Protein AF-A0A2R3J4W3-F1 (afdb_monomer)

Solvent-accessible surface area (backbone atoms only — not comparable to full-atom values): 7092 Å² total; per-residue (Å²): 124,39,50,55,91,37,74,66,30,56,65,67,60,58,82,92,51,71,84,47,72,48,78,48,52,30,35,53,97,89,37,32,34,41,37,36,37,38,44,46,83,85,63,73,62,69,74,63,65,89,82,49,97,66,53,74,66,55,48,52,22,51,78,69,73,41,53,40,45,26,26,40,37,39,35,58,36,38,88,89,67,45,82,52,94,56,55,77,82,34,46,42,73,45,85,72,42,52,62,69,59,79,50,61,68,58,53,51,50,42,50,55,51,48,43,69,78,58,64,134

Sequence (120 aa):
MFDLNTAGARQALRMQQPDEEMEVRVRYQGRIFDITFLPDEDGTQPTAPNDHPVTDEQAKGWLRGEWWYHHIMVHIRNHDGSEIDDVKATCDSYSRLPSFAEPYDIIVRLCDELLKEHPF

Mean predicted aligned error: 6.03 Å

Organism: NCBI:txid2994495

Nearest PDB structures (foldseek):
  5fx8-assembly1_U  TM=2.588E-01  e=6.939E+00  Komagataella phaffii CBS 7435

Secondary structure (DSSP, 8-state):
-EETTSHHHHHHS--SSTT--EEEEEEETTEEEEEEEEE-TT--PPPPTTTS---HHHHHHHHHT---EEEEEEEEE-TTSPPPS-TTTSEEEEEEEETTS--HHHHHHHHHHHHHHS--

Foldseek 3Di:
DEALPDPVVLVQPADPDLQDWDWDWHDYPLWIKIKIKHHLPVFPFDDQCVVDPDDPQQNVCVVVVQFGWIKIKMFTDDSVRHHDPPRVLGIDIDGTDTRSDRCSVVRVVRVVVNCVSPPD

pLDDT: mean 85.69, std 8.03, range [57.66, 96.0]

Radius of gyration: 15.63 Å; Cα contacts (8 Å, |Δi|>4): 192; chains: 1; bounding box: 34×23×45 Å

Structure (mmCIF, N/CA/C/O backbone):
data_AF-A0A2R3J4W3-F1
#
_entry.id   AF-A0A2R3J4W3-F1
#
loop_
_atom_site.group_PDB
_atom_site.id
_atom_site.type_symbol
_atom_site.label_atom_id
_atom_site.label_alt_id
_atom_site.label_comp_id
_atom_site.label_asym_id
_atom_site.label_entity_id
_atom_site.label_seq_id
_atom_site.pdbx_PDB_ins_code
_atom_site.Cartn_x
_atom_site.Cartn_y
_atom_site.Cartn_z
_atom_site.occupancy
_atom_site.B_iso_or_equiv
_atom_site.auth_seq_id
_atom_site.auth_comp_id
_atom_site.auth_asym_id
_atom_site.auth_atom_id
_atom_site.pdbx_PDB_model_num
ATOM 1 N N . MET A 1 1 ? -8.224 12.056 5.056 1.00 76.56 1 MET A N 1
ATOM 2 C CA . MET A 1 1 ? -8.636 10.649 5.233 1.00 76.56 1 MET A CA 1
ATOM 3 C C . MET A 1 1 ? -9.695 10.339 4.197 1.00 76.56 1 MET A C 1
ATOM 5 O O . MET A 1 1 ? -10.733 10.994 4.196 1.00 76.56 1 MET A O 1
ATOM 9 N N . PHE A 1 2 ? -9.392 9.414 3.294 1.00 84.88 2 PHE A N 1
ATOM 10 C CA . PHE A 1 2 ? -10.262 9.038 2.177 1.00 84.88 2 PHE A CA 1
ATOM 11 C C . PHE A 1 2 ? -10.972 7.722 2.481 1.00 84.88 2 PHE A C 1
ATOM 13 O O . PHE A 1 2 ? -10.454 6.918 3.246 1.00 84.88 2 PHE A O 1
ATOM 20 N N . ASP A 1 3 ? -12.136 7.486 1.885 1.00 90.75 3 ASP A N 1
ATOM 21 C CA . ASP A 1 3 ? -12.693 6.133 1.837 1.00 90.75 3 ASP A CA 1
ATOM 22 C C . ASP A 1 3 ? -11.976 5.358 0.725 1.00 90.75 3 ASP A C 1
ATOM 24 O O . ASP A 1 3 ? -11.926 5.834 -0.416 1.00 90.75 3 ASP A O 1
ATOM 28 N N . LEU A 1 4 ? -11.403 4.200 1.065 1.00 90.56 4 LEU A N 1
ATOM 29 C CA . LEU A 1 4 ? -10.570 3.389 0.174 1.00 90.56 4 LEU A CA 1
ATOM 30 C C . LEU A 1 4 ? -11.299 3.031 -1.132 1.00 90.56 4 LEU A C 1
ATOM 32 O O . LEU A 1 4 ? -10.667 2.929 -2.179 1.00 90.56 4 LEU A O 1
ATOM 36 N N . ASN A 1 5 ? -12.630 2.919 -1.114 1.00 89.81 5 ASN A N 1
ATOM 37 C CA . ASN A 1 5 ? -13.424 2.542 -2.288 1.00 89.81 5 ASN A CA 1
ATOM 38 C C . ASN A 1 5 ? -13.690 3.697 -3.266 1.00 89.81 5 ASN A C 1
ATOM 40 O O . ASN A 1 5 ? -14.366 3.515 -4.279 1.00 89.81 5 ASN A O 1
ATOM 44 N N . THR A 1 6 ? -13.180 4.895 -2.986 1.00 88.44 6 THR A N 1
ATOM 45 C CA . THR A 1 6 ? -13.359 6.057 -3.860 1.00 88.44 6 THR A CA 1
ATOM 46 C C . THR A 1 6 ? -12.253 6.152 -4.907 1.00 88.44 6 THR A C 1
ATOM 48 O O . THR A 1 6 ? -11.095 5.824 -4.657 1.00 88.44 6 THR A O 1
ATOM 51 N N . ALA A 1 7 ? -12.585 6.689 -6.085 1.00 84.56 7 ALA A N 1
ATOM 52 C CA . ALA A 1 7 ? -11.592 6.962 -7.127 1.00 84.56 7 ALA A CA 1
ATOM 53 C C . ALA A 1 7 ? -10.472 7.906 -6.643 1.00 84.56 7 ALA A C 1
ATOM 55 O O . ALA A 1 7 ? -9.323 7.755 -7.045 1.00 84.56 7 ALA A O 1
ATOM 56 N N . GLY A 1 8 ? -10.796 8.841 -5.739 1.00 83.06 8 GLY A N 1
ATOM 57 C CA . GLY A 1 8 ? -9.813 9.734 -5.124 1.00 83.06 8 GLY A CA 1
ATOM 58 C C . GLY A 1 8 ? -8.805 8.997 -4.240 1.00 83.06 8 GLY A C 1
ATOM 59 O O . GLY A 1 8 ? -7.623 9.318 -4.287 1.00 83.06 8 GLY A O 1
ATOM 60 N N . ALA A 1 9 ? -9.236 7.972 -3.494 1.00 84.25 9 ALA A N 1
ATOM 61 C CA . ALA A 1 9 ? -8.313 7.135 -2.731 1.00 84.25 9 ALA A CA 1
ATOM 62 C C . ALA A 1 9 ? -7.374 6.356 -3.656 1.00 84.25 9 ALA A C 1
ATOM 64 O O . ALA A 1 9 ? -6.173 6.366 -3.430 1.00 84.25 9 ALA A O 1
ATOM 65 N N . ARG A 1 10 ? -7.885 5.768 -4.745 1.00 84.69 10 ARG A N 1
ATOM 66 C CA . ARG A 1 10 ? -7.042 5.050 -5.721 1.00 84.69 10 ARG A CA 1
ATOM 67 C C . ARG A 1 10 ? -5.954 5.935 -6.325 1.00 84.69 10 ARG A C 1
ATOM 69 O O . ARG A 1 10 ? -4.816 5.503 -6.438 1.00 84.69 10 ARG A O 1
ATOM 76 N N . GLN A 1 11 ? -6.282 7.187 -6.645 1.00 83.00 11 GLN A N 1
ATOM 77 C CA . GLN A 1 11 ? -5.294 8.148 -7.143 1.00 83.00 11 GLN A CA 1
ATOM 78 C C . GLN A 1 11 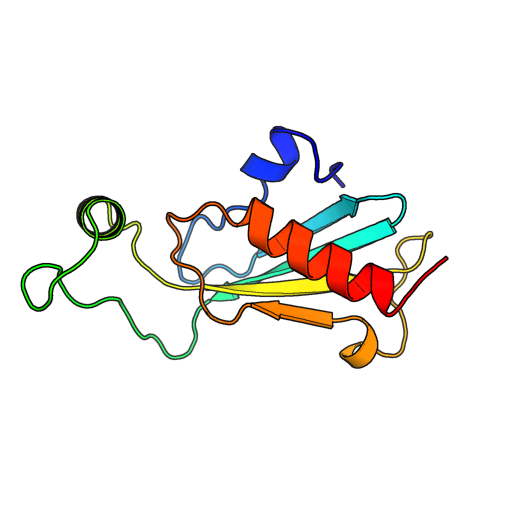? -4.266 8.556 -6.081 1.00 83.00 11 GLN A C 1
ATOM 80 O O . GLN A 1 11 ? -3.109 8.778 -6.423 1.00 83.00 11 GLN A O 1
ATOM 85 N N . ALA A 1 12 ? -4.672 8.651 -4.811 1.00 86.00 12 ALA A N 1
ATOM 86 C CA . ALA A 1 12 ? -3.768 8.973 -3.707 1.00 86.00 12 ALA A CA 1
ATOM 87 C C . ALA A 1 12 ? -2.811 7.817 -3.361 1.00 86.00 12 ALA A C 1
ATOM 89 O O . ALA A 1 12 ? -1.744 8.051 -2.807 1.00 86.00 12 ALA A O 1
ATOM 90 N N . LEU A 1 13 ? -3.167 6.577 -3.701 1.00 88.31 13 LEU A N 1
ATOM 91 C CA . LEU A 1 13 ? -2.356 5.381 -3.471 1.00 88.31 13 LEU A CA 1
ATOM 92 C C . LEU A 1 13 ? -1.336 5.173 -4.592 1.00 88.31 13 LEU A C 1
ATOM 94 O O . LEU A 1 13 ? -1.292 4.113 -5.207 1.00 88.31 13 LEU A O 1
ATOM 98 N N . ARG A 1 14 ? -0.530 6.190 -4.895 1.00 82.75 14 ARG A N 1
ATOM 99 C CA . ARG A 1 14 ? 0.539 6.070 -5.886 1.00 82.75 14 ARG A CA 1
ATOM 100 C C . ARG A 1 14 ? 1.731 6.942 -5.526 1.00 82.75 14 ARG A C 1
ATOM 102 O O . ARG A 1 14 ? 1.633 8.167 -5.554 1.00 82.75 14 ARG A O 1
ATOM 109 N N . MET A 1 15 ? 2.860 6.291 -5.268 1.00 84.38 15 MET A N 1
ATOM 110 C CA . MET A 1 15 ? 4.152 6.962 -5.159 1.00 84.38 15 MET A CA 1
ATOM 111 C C . MET A 1 15 ? 4.526 7.629 -6.487 1.00 84.38 15 MET A C 1
ATOM 113 O O . MET A 1 15 ? 4.290 7.062 -7.560 1.00 84.38 15 MET A O 1
ATOM 117 N N . GLN A 1 16 ? 5.111 8.825 -6.418 1.00 82.94 16 GLN A N 1
ATOM 118 C CA . GLN A 1 16 ? 5.516 9.575 -7.610 1.00 82.94 16 GLN A CA 1
ATOM 119 C C . GLN A 1 16 ? 7.004 9.402 -7.922 1.00 82.94 16 GLN A C 1
ATOM 121 O O . GLN A 1 16 ? 7.403 9.555 -9.079 1.00 82.94 16 GLN A O 1
ATOM 126 N N . GLN A 1 17 ? 7.819 9.090 -6.912 1.00 84.56 17 GLN A N 1
ATOM 127 C CA . GLN A 1 17 ? 9.273 8.973 -7.030 1.00 84.56 17 GLN A CA 1
ATOM 128 C C . GLN A 1 17 ? 9.784 7.697 -6.342 1.00 84.56 17 GLN A C 1
ATOM 130 O O . GLN A 1 17 ? 9.182 7.257 -5.365 1.00 84.56 17 GLN A O 1
ATOM 135 N N . PRO A 1 18 ? 10.870 7.083 -6.847 1.00 82.81 18 PRO A N 1
ATOM 136 C CA . PRO A 1 18 ? 11.383 5.807 -6.341 1.00 82.81 18 PRO A CA 1
ATOM 137 C C . PRO A 1 18 ? 11.978 5.886 -4.932 1.00 82.81 18 PRO A C 1
ATOM 139 O O . PRO A 1 18 ? 12.049 4.870 -4.253 1.00 82.81 18 PRO A O 1
ATOM 142 N N . ASP A 1 19 ? 12.430 7.065 -4.518 1.00 84.25 19 ASP A N 1
ATOM 143 C CA . ASP A 1 19 ? 13.073 7.361 -3.236 1.00 84.25 19 ASP A CA 1
ATOM 144 C C . ASP A 1 19 ? 12.125 8.024 -2.223 1.00 84.25 19 ASP A C 1
ATOM 146 O O . ASP A 1 19 ? 12.537 8.383 -1.121 1.00 84.25 19 ASP A O 1
ATOM 150 N N . GLU A 1 20 ? 10.853 8.190 -2.584 1.00 84.12 20 GLU A N 1
ATOM 151 C CA . GLU A 1 20 ? 9.843 8.798 -1.726 1.00 84.12 20 GLU A CA 1
ATOM 152 C C . GLU A 1 20 ? 9.303 7.782 -0.711 1.00 84.12 20 GLU A C 1
ATOM 154 O O . GLU A 1 20 ? 8.925 6.669 -1.059 1.00 84.12 20 GLU A O 1
ATOM 159 N N . GLU A 1 21 ? 9.203 8.178 0.554 1.00 90.69 21 GLU A N 1
ATOM 160 C CA . GLU A 1 21 ? 8.327 7.502 1.509 1.00 90.69 21 GLU A CA 1
ATOM 161 C C . GLU A 1 21 ? 6.994 8.250 1.548 1.00 90.69 21 GLU A C 1
ATOM 163 O O . GLU A 1 21 ? 6.959 9.475 1.702 1.00 90.69 21 GLU A O 1
ATOM 168 N N . MET A 1 22 ? 5.890 7.518 1.407 1.00 92.00 22 MET A N 1
ATOM 169 C CA . MET A 1 22 ? 4.551 8.101 1.388 1.00 92.00 22 MET A CA 1
ATOM 170 C C . MET A 1 22 ? 3.625 7.343 2.332 1.00 92.00 22 MET A C 1
ATOM 172 O O . MET A 1 22 ? 3.476 6.132 2.215 1.00 92.00 22 MET A O 1
ATOM 176 N N . GLU A 1 23 ? 2.921 8.060 3.206 1.00 93.38 23 GLU A N 1
ATOM 177 C CA . GLU A 1 23 ? 1.866 7.492 4.046 1.00 93.38 23 GLU A CA 1
ATOM 178 C C . GLU A 1 23 ? 0.493 8.063 3.672 1.00 93.38 23 GLU A C 1
ATOM 180 O O . GLU A 1 23 ? 0.309 9.276 3.526 1.00 93.38 23 GLU A O 1
ATOM 185 N N . VAL A 1 24 ? -0.501 7.184 3.545 1.00 93.38 24 VAL A N 1
ATOM 186 C CA . VAL A 1 24 ? -1.885 7.546 3.241 1.00 93.38 24 VAL A CA 1
ATOM 187 C C . VAL A 1 24 ? -2.829 6.903 4.248 1.00 93.38 24 VAL A C 1
ATOM 189 O O . VAL A 1 24 ? -2.961 5.683 4.316 1.00 93.38 24 VAL A O 1
ATOM 192 N N . ARG A 1 25 ? -3.572 7.740 4.981 1.00 94.25 25 ARG A N 1
ATOM 193 C CA . ARG A 1 25 ? -4.633 7.289 5.891 1.00 94.25 25 ARG A CA 1
ATOM 194 C C . ARG A 1 25 ? -5.977 7.138 5.184 1.00 94.25 25 ARG A C 1
ATOM 196 O O . ARG A 1 25 ? -6.547 8.124 4.682 1.00 94.25 25 ARG A O 1
ATOM 203 N N . VAL A 1 26 ? -6.543 5.936 5.244 1.00 94.38 26 VAL A N 1
ATOM 204 C CA . VAL A 1 26 ? -7.826 5.581 4.624 1.00 94.38 26 VAL A CA 1
ATOM 205 C C . VAL A 1 26 ? -8.826 5.007 5.625 1.00 94.38 26 VAL A C 1
ATOM 207 O O . VAL A 1 26 ? -8.469 4.524 6.698 1.00 94.38 26 VAL A O 1
ATOM 210 N N . ARG A 1 27 ? -10.106 5.055 5.256 1.00 94.06 27 ARG A N 1
ATOM 211 C CA . ARG A 1 27 ? -11.175 4.268 5.869 1.00 94.06 27 ARG A CA 1
ATOM 212 C C . ARG A 1 27 ? -11.581 3.132 4.948 1.00 94.06 27 ARG A C 1
ATOM 214 O O . ARG A 1 27 ? -11.795 3.359 3.760 1.00 94.06 27 ARG A O 1
ATOM 221 N N . TYR A 1 28 ? -11.746 1.944 5.511 1.00 94.06 28 TYR A N 1
ATOM 222 C CA . TYR A 1 28 ? -12.222 0.768 4.791 1.00 94.06 28 TYR A CA 1
ATOM 223 C C . TYR A 1 28 ? -13.017 -0.140 5.730 1.00 94.06 28 TYR A C 1
ATOM 225 O O . TYR A 1 28 ? -12.600 -0.369 6.860 1.00 94.06 28 TYR A O 1
ATOM 233 N N . GLN A 1 29 ? -14.199 -0.589 5.294 1.00 91.31 29 GLN A N 1
ATOM 234 C CA . GLN A 1 29 ? -15.121 -1.433 6.077 1.00 91.31 29 GLN A CA 1
ATOM 235 C C . GLN A 1 29 ? -15.339 -0.969 7.539 1.00 91.31 29 GLN A C 1
ATOM 237 O O . GLN A 1 29 ? -15.448 -1.772 8.458 1.00 91.31 29 GLN A O 1
ATOM 242 N N . GLY A 1 30 ? -15.399 0.347 7.778 1.00 88.69 30 GLY A N 1
ATOM 243 C CA . GLY A 1 30 ? -15.604 0.913 9.120 1.00 88.69 30 GLY A CA 1
ATOM 244 C C . GLY A 1 30 ? -14.356 0.971 10.013 1.00 88.69 30 GLY A C 1
ATOM 245 O O . GLY A 1 30 ? -14.470 1.385 11.165 1.00 88.69 30 GLY A O 1
ATOM 246 N N . ARG A 1 31 ? -13.175 0.611 9.498 1.00 90.75 31 ARG A N 1
ATOM 247 C CA . ARG A 1 31 ? -11.866 0.754 10.157 1.00 90.75 31 ARG A CA 1
ATOM 248 C C . ARG A 1 31 ? -11.026 1.860 9.536 1.00 90.75 31 ARG A C 1
ATOM 250 O O . ARG A 1 31 ? -11.318 2.329 8.435 1.00 90.75 31 ARG A O 1
ATOM 257 N N . ILE A 1 32 ? -9.993 2.273 10.265 1.00 94.62 32 ILE A N 1
ATOM 258 C CA . ILE A 1 32 ? -8.970 3.216 9.811 1.00 94.62 32 ILE A CA 1
ATOM 259 C C . ILE A 1 32 ? -7.685 2.426 9.573 1.00 94.62 32 ILE A C 1
ATOM 261 O O . ILE A 1 32 ? -7.299 1.622 10.419 1.00 94.62 32 ILE A O 1
ATOM 265 N N . PHE A 1 33 ? -7.039 2.678 8.438 1.00 95.00 33 PHE A N 1
ATOM 266 C CA . PHE A 1 33 ? -5.758 2.081 8.082 1.00 95.00 33 PHE A CA 1
ATOM 267 C C . PHE A 1 33 ? -4.774 3.156 7.647 1.00 95.00 33 PHE A C 1
ATOM 269 O O . PHE A 1 33 ? -5.162 4.101 6.952 1.00 95.00 33 PHE A O 1
ATOM 276 N N . ASP A 1 34 ? -3.512 2.964 8.006 1.00 95.31 34 ASP A N 1
ATOM 277 C CA . ASP A 1 34 ? -2.395 3.699 7.428 1.00 95.31 34 ASP A CA 1
ATOM 278 C C . ASP A 1 34 ? -1.679 2.817 6.429 1.00 95.31 34 ASP A C 1
ATOM 280 O O . ASP A 1 34 ? -1.299 1.690 6.739 1.00 95.31 34 ASP A O 1
ATOM 284 N N . ILE A 1 35 ? -1.528 3.339 5.220 1.00 95.12 35 ILE A N 1
ATOM 285 C CA . ILE A 1 35 ? -0.854 2.662 4.127 1.00 95.12 35 ILE A CA 1
ATOM 286 C C . ILE A 1 35 ? 0.456 3.394 3.909 1.00 95.12 35 ILE A C 1
ATOM 288 O O . ILE A 1 35 ? 0.453 4.534 3.444 1.00 95.12 35 ILE A O 1
ATOM 292 N N . THR A 1 36 ? 1.556 2.738 4.237 1.00 94.38 36 THR A N 1
ATOM 293 C CA . THR A 1 36 ? 2.904 3.260 4.046 1.00 94.38 36 THR A CA 1
ATOM 294 C C . THR A 1 36 ? 3.505 2.610 2.813 1.00 94.38 36 THR A C 1
ATOM 296 O O . THR A 1 36 ? 3.539 1.386 2.685 1.00 94.38 36 THR A O 1
ATOM 299 N N . PHE A 1 37 ? 3.986 3.436 1.900 1.00 92.50 37 PHE A N 1
ATOM 300 C CA . PHE A 1 37 ? 4.785 3.022 0.769 1.00 92.50 37 PHE A CA 1
ATOM 301 C C . PHE A 1 37 ? 6.245 3.338 1.072 1.00 92.50 37 PHE A C 1
ATOM 303 O O . PHE A 1 37 ? 6.571 4.486 1.375 1.00 92.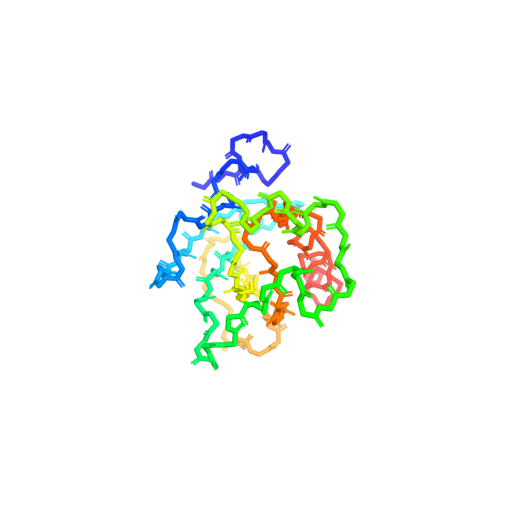50 37 PHE A O 1
ATOM 310 N N . LEU A 1 38 ? 7.096 2.319 0.999 1.00 91.00 38 LEU A N 1
ATOM 311 C CA . LEU A 1 38 ? 8.525 2.437 1.267 1.00 91.00 38 LEU A CA 1
ATOM 312 C C . LEU A 1 38 ? 9.325 2.164 -0.009 1.00 91.00 38 LEU A C 1
ATOM 314 O O . LEU A 1 38 ? 8.949 1.262 -0.770 1.00 91.00 38 LEU A O 1
ATOM 318 N N . PRO A 1 39 ? 10.436 2.880 -0.234 1.00 87.69 39 PRO A N 1
ATOM 319 C CA . PRO A 1 39 ? 11.353 2.564 -1.320 1.00 87.69 39 PRO A CA 1
ATOM 320 C C . PRO A 1 39 ? 11.921 1.142 -1.166 1.00 87.69 39 PRO A C 1
ATOM 322 O O . PRO A 1 39 ? 12.109 0.647 -0.055 1.00 87.69 39 PRO A O 1
ATOM 325 N N . ASP A 1 40 ? 12.206 0.478 -2.289 1.00 83.81 40 ASP A N 1
ATOM 326 C CA . ASP A 1 40 ? 12.954 -0.787 -2.292 1.00 83.81 40 ASP A CA 1
ATOM 327 C C . ASP A 1 40 ? 14.443 -0.503 -2.008 1.00 83.81 40 ASP A C 1
ATOM 329 O O . ASP A 1 40 ? 15.217 -0.173 -2.913 1.00 83.81 40 ASP A O 1
ATOM 333 N N . G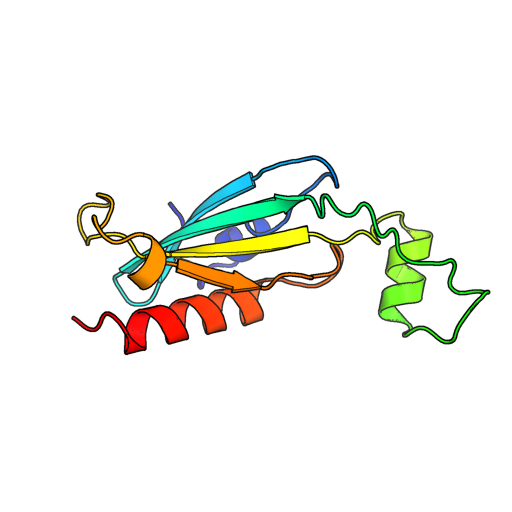LU A 1 41 ? 14.836 -0.580 -0.731 1.00 73.69 41 GLU A N 1
ATOM 334 C CA . GLU A 1 41 ? 16.195 -0.268 -0.252 1.00 73.69 41 GLU A CA 1
ATOM 335 C C . GLU A 1 41 ? 17.276 -1.209 -0.807 1.00 73.69 41 GLU A C 1
ATOM 337 O O . GLU A 1 41 ? 18.441 -0.815 -0.903 1.00 73.69 41 GLU A O 1
ATOM 342 N N . ASP A 1 42 ? 16.904 -2.419 -1.243 1.00 69.19 42 ASP A N 1
ATOM 343 C CA . ASP A 1 42 ? 17.835 -3.352 -1.889 1.00 69.19 42 ASP A CA 1
ATOM 344 C C . ASP A 1 42 ? 18.285 -2.842 -3.269 1.00 69.19 42 ASP A C 1
ATOM 346 O O . ASP A 1 42 ? 19.195 -3.407 -3.886 1.00 69.19 42 ASP A O 1
ATOM 350 N N . GLY A 1 43 ? 17.655 -1.774 -3.779 1.00 57.66 43 GLY A N 1
ATOM 351 C CA . GLY A 1 43 ? 18.059 -1.088 -5.001 1.00 57.66 43 GLY A CA 1
ATOM 352 C C . GLY A 1 43 ? 18.007 -1.993 -6.226 1.00 57.66 43 GLY A C 1
ATOM 353 O O . GLY A 1 43 ? 18.699 -1.731 -7.216 1.00 57.66 43 GLY A O 1
ATOM 354 N N . THR A 1 44 ? 17.214 -3.071 -6.174 1.00 64.69 44 THR A N 1
ATOM 355 C CA . THR A 1 44 ? 17.113 -4.026 -7.275 1.00 64.69 44 THR A CA 1
ATOM 356 C C . THR A 1 44 ? 16.291 -3.393 -8.386 1.00 64.69 44 THR A C 1
ATOM 358 O O . THR A 1 44 ? 15.096 -3.657 -8.544 1.00 64.69 44 THR A O 1
ATOM 361 N N . GLN A 1 45 ? 16.946 -2.551 -9.180 1.00 65.38 45 GLN A N 1
ATOM 362 C CA . GLN A 1 45 ? 16.342 -2.002 -10.376 1.00 65.38 45 GLN A CA 1
ATOM 363 C C . GLN A 1 45 ? 15.985 -3.150 -11.323 1.00 65.38 45 GLN A C 1
ATOM 365 O O . GLN A 1 45 ? 16.729 -4.131 -11.440 1.00 65.38 45 GLN A O 1
ATOM 370 N N . PRO A 1 46 ? 14.830 -3.064 -11.988 1.00 69.06 46 PRO A N 1
ATOM 371 C CA . PRO A 1 46 ? 14.502 -4.027 -13.015 1.00 69.06 46 PRO A CA 1
ATOM 372 C C . PRO A 1 46 ? 15.565 -3.999 -14.116 1.00 69.06 46 PRO A C 1
ATOM 374 O O . PRO A 1 46 ? 16.119 -2.951 -14.441 1.00 69.06 46 PRO A O 1
ATOM 377 N N . THR A 1 47 ? 15.892 -5.164 -14.665 1.00 67.56 47 THR A N 1
ATOM 378 C CA . THR A 1 47 ? 16.842 -5.278 -15.773 1.00 67.56 47 THR A CA 1
ATOM 379 C C . THR A 1 47 ? 16.198 -4.839 -17.084 1.00 67.56 47 THR A C 1
ATOM 381 O O . THR A 1 47 ? 14.972 -4.844 -17.230 1.00 67.56 47 THR A O 1
ATOM 384 N N . ALA A 1 48 ? 17.026 -4.442 -18.054 1.00 66.44 48 ALA A N 1
ATOM 385 C CA . ALA A 1 48 ? 16.521 -3.998 -19.342 1.00 66.44 48 ALA A CA 1
ATOM 386 C C . ALA A 1 48 ? 15.680 -5.115 -20.004 1.00 66.44 48 ALA A C 1
ATOM 388 O O . ALA A 1 48 ? 16.118 -6.267 -20.035 1.00 66.44 48 ALA A O 1
ATOM 389 N N . PRO A 1 49 ? 14.518 -4.793 -20.611 1.00 68.44 49 PRO A N 1
ATOM 390 C CA . PRO A 1 49 ? 13.666 -5.749 -21.333 1.00 68.44 49 PRO A CA 1
ATOM 391 C C . PRO A 1 49 ? 14.377 -6.566 -22.418 1.00 68.44 49 PRO A C 1
ATOM 393 O O . PRO A 1 49 ? 13.856 -7.577 -22.874 1.00 68.44 49 PRO A O 1
ATOM 396 N N . ASN A 1 50 ? 15.542 -6.101 -22.877 1.00 68.06 50 ASN A N 1
ATOM 397 C CA . ASN A 1 50 ? 16.332 -6.760 -23.913 1.00 68.06 50 ASN A CA 1
ATOM 398 C C . ASN A 1 50 ? 17.139 -7.951 -23.379 1.00 68.06 50 ASN A C 1
ATOM 400 O O . ASN A 1 50 ? 17.563 -8.789 -24.173 1.00 68.06 50 ASN A O 1
ATOM 404 N N . ASP A 1 51 ? 17.349 -8.028 -22.064 1.00 73.75 51 ASP A N 1
ATOM 405 C CA . ASP A 1 51 ? 18.203 -9.044 -21.451 1.00 73.75 51 ASP A CA 1
ATOM 406 C C . ASP A 1 51 ? 17.409 -10.299 -21.043 1.00 73.75 51 ASP A C 1
ATOM 408 O O . ASP A 1 51 ? 17.984 -11.386 -20.945 1.00 73.75 51 ASP A O 1
ATOM 412 N N . HIS A 1 52 ? 16.082 -10.192 -20.866 1.00 72.94 52 HIS A N 1
ATOM 413 C CA . HIS A 1 52 ? 15.195 -11.289 -20.450 1.00 72.94 52 HIS A CA 1
ATOM 414 C C . HIS A 1 52 ? 13.759 -11.094 -20.974 1.00 72.94 52 HIS A C 1
ATOM 416 O O . HIS A 1 52 ? 13.341 -9.960 -21.189 1.00 72.94 52 HIS A O 1
ATOM 422 N N . PRO A 1 53 ? 12.958 -12.165 -21.137 1.00 79.25 53 PRO A N 1
ATOM 423 C CA . PRO A 1 53 ? 11.545 -12.022 -21.480 1.00 79.25 53 PRO A CA 1
ATOM 424 C C . PRO A 1 53 ? 10.778 -11.287 -20.369 1.00 79.25 53 PRO A C 1
ATOM 426 O O . PRO A 1 53 ? 10.805 -11.698 -19.210 1.00 79.25 53 PRO A O 1
ATOM 429 N N . VAL A 1 54 ? 10.063 -10.228 -20.748 1.00 82.19 54 VAL A N 1
ATOM 430 C CA . VAL A 1 54 ? 9.208 -9.412 -19.871 1.00 82.19 54 VAL A CA 1
ATOM 431 C C . VAL A 1 54 ? 7.786 -9.340 -20.429 1.00 82.19 54 VAL A C 1
ATOM 433 O O . VAL A 1 54 ? 7.561 -9.608 -21.611 1.00 82.19 54 VAL A O 1
ATOM 436 N N . THR A 1 55 ? 6.811 -8.977 -19.597 1.00 83.88 55 THR A N 1
ATOM 437 C CA . THR A 1 55 ? 5.439 -8.714 -20.057 1.00 83.88 55 THR A CA 1
ATOM 438 C C . THR A 1 55 ? 5.353 -7.390 -20.827 1.00 83.88 55 THR A C 1
ATOM 440 O O . THR A 1 55 ? 6.177 -6.491 -20.646 1.00 83.88 55 THR A O 1
ATOM 443 N N . ASP A 1 56 ? 4.314 -7.222 -21.650 1.00 84.62 56 ASP A N 1
ATOM 444 C CA . ASP A 1 56 ? 4.058 -5.958 -22.362 1.00 84.62 56 ASP A CA 1
ATOM 445 C C . ASP A 1 56 ? 3.932 -4.757 -21.411 1.00 84.62 56 ASP A C 1
ATOM 447 O O . ASP A 1 56 ? 4.293 -3.632 -21.756 1.00 84.62 56 ASP A O 1
ATOM 451 N N . GLU A 1 57 ? 3.389 -4.981 -20.215 1.00 82.06 57 GLU A N 1
ATOM 452 C CA . GLU A 1 57 ? 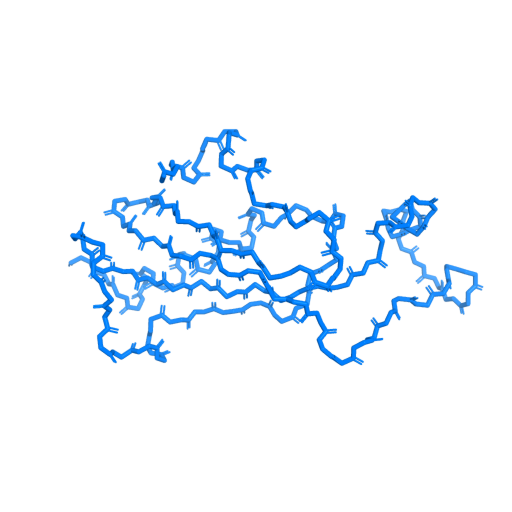3.219 -3.952 -19.191 1.00 82.06 57 GLU A CA 1
ATOM 453 C C . GLU A 1 57 ? 4.564 -3.529 -18.588 1.00 82.06 57 GLU A C 1
ATOM 455 O O . GLU A 1 57 ? 4.847 -2.335 -18.507 1.00 82.06 57 GLU A O 1
ATOM 460 N N . GLN A 1 58 ? 5.439 -4.496 -18.291 1.00 82.19 58 GLN A N 1
ATOM 461 C CA . GLN A 1 58 ? 6.815 -4.248 -17.850 1.00 82.19 58 GLN A CA 1
ATOM 462 C C . GLN A 1 58 ? 7.625 -3.495 -18.912 1.00 82.19 58 GLN A C 1
ATOM 464 O O . GLN A 1 58 ? 8.288 -2.506 -18.599 1.00 82.19 58 GLN A O 1
ATOM 469 N N . ALA A 1 59 ? 7.521 -3.896 -20.183 1.00 83.69 59 ALA A N 1
ATOM 470 C CA . ALA A 1 59 ? 8.186 -3.203 -21.285 1.00 83.69 59 ALA A CA 1
ATOM 471 C C . ALA A 1 59 ? 7.708 -1.744 -21.425 1.00 83.69 59 ALA A C 1
ATOM 473 O O . ALA A 1 59 ? 8.515 -0.837 -21.636 1.00 83.69 59 ALA A O 1
ATOM 474 N N . LYS A 1 60 ? 6.402 -1.488 -21.264 1.00 84.81 60 LYS A N 1
ATOM 475 C CA . LYS A 1 60 ? 5.842 -0.124 -21.265 1.00 84.81 60 LYS A CA 1
ATOM 476 C C . LYS A 1 60 ? 6.309 0.691 -20.059 1.00 84.81 60 LYS A C 1
ATOM 478 O O . LYS A 1 60 ? 6.657 1.856 -20.242 1.00 84.81 60 LYS A O 1
ATOM 483 N N . GLY A 1 61 ? 6.333 0.095 -18.866 1.00 81.75 61 GLY A N 1
ATOM 484 C CA . GLY A 1 61 ? 6.845 0.727 -17.648 1.00 81.75 61 GLY A CA 1
ATOM 485 C C . GLY A 1 61 ? 8.312 1.133 -17.794 1.00 81.75 61 GLY A C 1
ATOM 486 O O . GLY A 1 61 ? 8.664 2.273 -17.491 1.00 81.75 61 GLY A O 1
ATOM 487 N N . TRP A 1 62 ? 9.142 0.251 -18.367 1.00 81.81 62 TRP A N 1
ATOM 488 C CA . TRP A 1 62 ? 10.545 0.541 -18.684 1.00 81.81 62 TRP A CA 1
ATOM 489 C C . TRP A 1 62 ? 10.695 1.778 -19.571 1.00 81.81 62 TRP A C 1
ATOM 491 O O . TRP A 1 62 ? 11.421 2.709 -19.235 1.00 81.81 62 TRP A O 1
ATOM 501 N N . LEU A 1 63 ? 9.980 1.807 -20.702 1.00 83.56 63 LEU A N 1
ATOM 502 C CA . LEU A 1 63 ? 10.078 2.886 -21.692 1.00 83.56 63 LEU A CA 1
ATOM 503 C C . LEU A 1 63 ? 9.659 4.253 -21.135 1.00 83.56 63 LEU A C 1
ATOM 505 O O . LEU A 1 63 ? 10.092 5.278 -21.657 1.00 83.56 63 LEU A O 1
ATOM 509 N N . ARG A 1 64 ? 8.821 4.275 -20.095 1.00 82.62 64 ARG A N 1
ATOM 510 C CA . ARG A 1 64 ? 8.386 5.500 -19.410 1.00 82.62 64 ARG A CA 1
ATOM 511 C C . ARG A 1 64 ? 9.301 5.915 -18.257 1.00 82.62 64 ARG A C 1
ATOM 513 O O . ARG A 1 64 ? 9.103 6.993 -17.712 1.00 82.62 64 ARG A O 1
ATOM 520 N N . GLY A 1 65 ? 10.270 5.080 -17.873 1.00 79.00 65 GL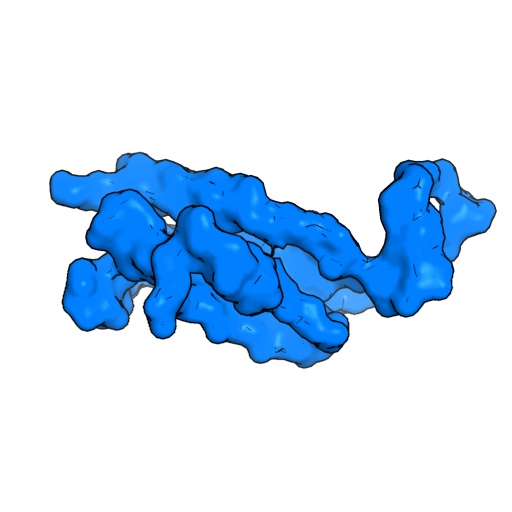Y A N 1
ATOM 521 C CA . GLY A 1 65 ? 11.045 5.270 -16.643 1.00 79.00 65 GLY A CA 1
ATOM 522 C C . GLY A 1 65 ? 10.225 5.032 -15.368 1.00 79.00 65 GLY A C 1
ATOM 523 O O . GLY A 1 65 ? 10.640 5.424 -14.285 1.00 79.00 65 GLY A O 1
ATOM 524 N N . GLU A 1 66 ? 9.063 4.387 -15.489 1.00 79.50 66 GLU A N 1
ATOM 525 C CA . GLU A 1 66 ? 8.133 4.088 -14.394 1.00 79.50 66 GLU A CA 1
ATOM 526 C C . GLU A 1 66 ? 8.323 2.660 -13.866 1.00 79.50 66 GLU A C 1
ATOM 528 O O . GLU A 1 66 ? 7.399 2.112 -13.270 1.00 79.50 66 GLU A O 1
ATOM 533 N N . TRP A 1 67 ? 9.461 2.009 -14.130 1.00 85.25 67 TRP A N 1
ATOM 534 C CA . TRP A 1 67 ? 9.734 0.664 -13.626 1.00 85.25 67 TRP A CA 1
ATOM 535 C C . TRP A 1 67 ? 10.797 0.701 -12.531 1.00 85.25 67 TRP A C 1
ATOM 537 O O . TRP A 1 67 ? 11.998 0.686 -12.785 1.00 85.25 67 TRP A O 1
ATOM 547 N N . TRP A 1 68 ? 10.313 0.732 -11.301 1.00 86.31 68 TRP A N 1
ATOM 548 C CA . TRP A 1 68 ? 11.051 0.519 -10.063 1.00 86.31 68 TRP A CA 1
ATOM 549 C C . TRP A 1 68 ? 10.131 -0.232 -9.094 1.00 86.31 68 TRP A C 1
ATOM 551 O O . TRP A 1 68 ? 8.958 -0.465 -9.404 1.00 86.31 68 TRP A O 1
ATOM 561 N N . TYR A 1 69 ? 10.673 -0.691 -7.971 1.00 88.06 69 TYR A N 1
ATOM 562 C CA . TYR A 1 69 ? 9.911 -1.428 -6.969 1.00 88.06 69 TYR A CA 1
ATOM 563 C C . TYR A 1 69 ? 9.739 -0.602 -5.704 1.00 88.06 69 TYR A C 1
ATOM 565 O O . TYR A 1 69 ? 10.570 0.245 -5.384 1.00 88.06 69 TYR A O 1
ATOM 573 N N . HIS A 1 70 ? 8.656 -0.878 -4.991 1.00 88.12 70 HIS A N 1
ATOM 574 C CA . HIS A 1 70 ? 8.406 -0.354 -3.660 1.00 88.12 70 HIS A CA 1
ATOM 575 C C . HIS A 1 70 ? 7.709 -1.407 -2.800 1.00 88.12 70 HIS A C 1
ATOM 577 O O . HIS A 1 70 ? 7.130 -2.380 -3.306 1.00 88.12 70 HIS A O 1
ATOM 583 N N . HIS A 1 71 ? 7.773 -1.212 -1.489 1.00 91.19 71 HIS A N 1
ATOM 584 C CA . HIS A 1 71 ? 7.087 -2.037 -0.507 1.00 91.19 71 HIS A CA 1
ATOM 585 C C . HIS A 1 71 ? 5.810 -1.323 -0.066 1.00 91.19 71 HIS A C 1
ATOM 587 O O . HIS A 1 71 ? 5.728 -0.094 -0.077 1.00 91.19 71 HIS A O 1
ATOM 593 N N . ILE A 1 72 ? 4.798 -2.096 0.307 1.00 93.69 72 ILE A N 1
ATOM 594 C CA . ILE A 1 72 ? 3.563 -1.590 0.904 1.00 93.69 72 ILE A CA 1
ATOM 595 C C . ILE A 1 72 ? 3.469 -2.184 2.300 1.00 93.69 72 ILE A C 1
ATOM 597 O O . ILE A 1 72 ? 3.586 -3.396 2.457 1.00 93.69 72 ILE A O 1
ATOM 601 N N . MET A 1 73 ? 3.226 -1.347 3.296 1.00 94.81 73 MET A N 1
ATOM 602 C CA . MET A 1 73 ? 2.843 -1.761 4.639 1.00 94.81 73 MET A CA 1
ATOM 603 C C . MET A 1 73 ? 1.474 -1.179 4.954 1.00 94.81 73 MET A C 1
ATOM 605 O O . MET A 1 73 ? 1.189 -0.030 4.616 1.00 94.81 73 MET A O 1
ATOM 609 N N . VAL A 1 74 ? 0.628 -1.961 5.605 1.00 96.00 74 VAL A N 1
ATOM 610 C CA . VAL A 1 74 ? -0.698 -1.538 6.043 1.00 96.00 74 VAL A CA 1
ATOM 611 C C . VAL A 1 74 ? -0.787 -1.753 7.540 1.00 96.00 74 VAL A C 1
ATOM 613 O O . VAL A 1 74 ? -0.584 -2.866 8.007 1.00 96.00 74 VAL A O 1
ATOM 616 N N . HIS A 1 75 ? -1.121 -0.697 8.276 1.00 95.44 75 HIS A N 1
ATOM 617 C CA . HIS A 1 75 ? -1.369 -0.748 9.712 1.00 95.44 75 HIS A CA 1
ATOM 618 C C . HIS A 1 75 ? -2.843 -0.487 10.003 1.00 95.44 75 HIS A C 1
ATOM 620 O O . HIS A 1 75 ? -3.389 0.529 9.565 1.00 95.44 75 HIS A O 1
ATOM 626 N N . ILE A 1 76 ? -3.492 -1.368 10.766 1.00 94.88 76 ILE A N 1
ATOM 627 C CA . ILE A 1 76 ? -4.841 -1.113 11.286 1.00 94.88 76 ILE A CA 1
ATOM 628 C C . ILE A 1 76 ? -4.778 -0.233 12.542 1.00 94.88 76 ILE A C 1
ATOM 630 O O . ILE A 1 76 ? -3.916 -0.398 13.402 1.00 94.88 76 ILE A O 1
ATOM 634 N N . ARG A 1 77 ? -5.710 0.718 12.652 1.00 92.06 77 ARG A N 1
ATOM 635 C CA . ARG A 1 77 ? -5.848 1.627 13.799 1.00 92.06 77 ARG A CA 1
ATOM 636 C C . ARG A 1 77 ? -7.144 1.400 14.570 1.00 92.06 77 ARG A C 1
ATOM 638 O O . ARG A 1 77 ? -8.122 0.859 14.044 1.00 92.06 77 ARG A O 1
ATOM 645 N N . ASN A 1 78 ? -7.178 1.908 15.802 1.00 87.56 78 ASN A N 1
ATOM 646 C CA . ASN A 1 78 ?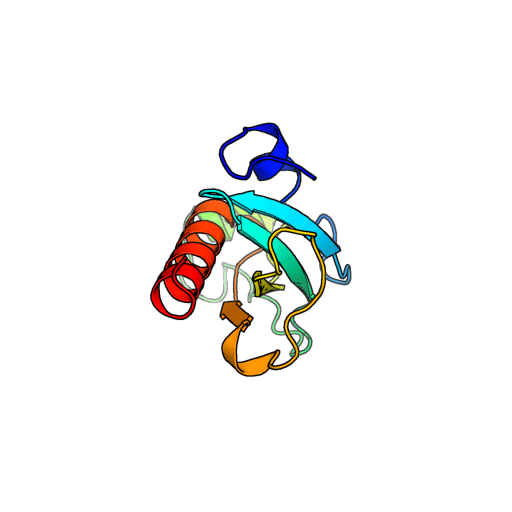 -8.410 2.026 16.576 1.00 87.56 78 ASN A CA 1
ATOM 647 C C . ASN A 1 78 ? -9.439 2.913 15.853 1.00 87.56 78 ASN A C 1
ATOM 649 O O . ASN A 1 78 ? -9.112 3.734 14.992 1.00 87.56 78 ASN A O 1
ATOM 653 N N . HIS A 1 79 ? -10.711 2.787 16.239 1.00 82.75 79 HIS A N 1
ATOM 654 C CA . HIS A 1 79 ? -11.819 3.572 15.667 1.00 82.75 79 HIS A CA 1
ATOM 655 C C . HIS A 1 79 ? -11.647 5.089 15.798 1.00 82.75 79 HIS A C 1
ATOM 657 O O . HIS A 1 79 ? -12.133 5.845 14.954 1.00 82.75 79 HIS A O 1
ATOM 663 N N . ASP A 1 80 ? -10.980 5.533 16.861 1.00 87.19 80 ASP A N 1
ATOM 664 C CA . ASP A 1 80 ? -10.661 6.938 17.117 1.00 87.19 80 ASP A CA 1
ATOM 665 C C . ASP A 1 80 ? -9.413 7.420 16.349 1.00 87.19 80 ASP A C 1
ATOM 667 O O . ASP A 1 80 ? -9.082 8.605 16.387 1.00 87.19 80 ASP A O 1
ATOM 671 N N . GLY A 1 81 ? -8.753 6.526 15.606 1.00 85.44 81 GLY A N 1
ATOM 672 C CA . GLY A 1 81 ? -7.531 6.790 14.850 1.00 85.44 81 GLY A CA 1
ATOM 673 C C . GLY A 1 81 ? -6.246 6.692 15.674 1.00 85.44 81 GLY A C 1
ATOM 674 O O . GLY A 1 81 ? -5.174 6.998 15.141 1.00 85.44 81 GLY A O 1
ATOM 675 N N . SER A 1 82 ? -6.326 6.281 16.943 1.00 88.62 82 SER A N 1
ATOM 676 C CA . SER A 1 82 ? -5.144 5.974 17.749 1.00 88.62 82 SER A CA 1
ATOM 677 C C . SER A 1 82 ? -4.473 4.675 17.293 1.00 88.62 82 SER A C 1
ATOM 679 O O . SER A 1 82 ? -5.082 3.826 16.636 1.00 88.62 82 SER A O 1
ATOM 681 N N . GLU A 1 83 ? -3.185 4.558 17.599 1.00 88.00 83 GLU A N 1
ATOM 682 C CA . GLU A 1 83 ? -2.407 3.350 17.327 1.00 88.00 83 GLU A CA 1
ATOM 683 C C . GLU A 1 83 ? -2.825 2.222 18.267 1.00 88.00 83 GLU A C 1
ATOM 685 O O . GLU A 1 83 ? -3.323 2.458 19.369 1.00 88.00 83 GLU A O 1
ATOM 690 N N . ILE A 1 84 ? -2.641 0.993 17.803 1.00 86.94 84 ILE A N 1
ATOM 691 C CA . ILE A 1 84 ? -2.815 -0.207 18.612 1.00 86.94 84 ILE A CA 1
ATOM 692 C C . ILE A 1 84 ? -1.421 -0.619 19.093 1.00 86.94 84 ILE A C 1
ATOM 694 O O . ILE A 1 84 ? -0.488 -0.667 18.296 1.00 86.94 84 ILE A O 1
ATOM 698 N N . ASP A 1 85 ? -1.282 -0.907 20.389 1.00 81.75 85 ASP A N 1
ATOM 699 C CA . ASP A 1 85 ? 0.024 -1.092 21.043 1.00 81.75 85 ASP A CA 1
ATOM 700 C C . ASP A 1 85 ? 0.878 -2.228 20.440 1.00 81.75 85 ASP A C 1
ATOM 702 O O . ASP A 1 85 ? 2.108 -2.175 20.489 1.00 81.75 85 ASP A O 1
ATOM 706 N N . ASP A 1 86 ? 0.249 -3.255 19.857 1.00 82.75 86 ASP A N 1
ATOM 707 C CA . ASP A 1 86 ? 0.944 -4.354 19.178 1.00 82.75 86 ASP A CA 1
ATOM 708 C C . ASP A 1 86 ? 1.003 -4.132 17.659 1.00 82.75 86 ASP A C 1
ATOM 710 O O . ASP A 1 86 ? 0.162 -4.600 16.885 1.00 82.75 86 ASP A O 1
ATOM 714 N N . VAL A 1 87 ? 2.043 -3.417 17.230 1.00 74.81 87 VAL A N 1
ATOM 715 C CA . VAL A 1 87 ? 2.299 -3.098 15.816 1.00 74.81 87 VAL A CA 1
ATOM 716 C C . VAL A 1 87 ? 2.472 -4.35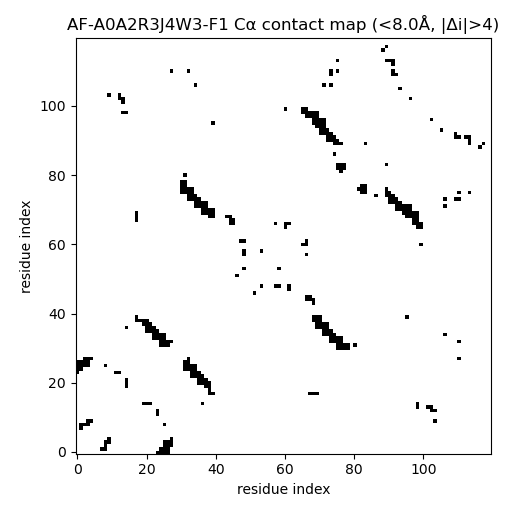9 14.967 1.00 74.81 87 VAL A C 1
ATOM 718 O O . VAL A 1 87 ? 2.011 -4.401 13.832 1.00 74.81 87 VAL A O 1
ATOM 721 N N . LYS A 1 88 ? 3.103 -5.417 15.498 1.00 78.25 88 LYS A N 1
ATOM 722 C CA . LYS A 1 88 ? 3.343 -6.647 14.722 1.00 78.25 88 LYS A CA 1
ATOM 723 C C . LYS A 1 88 ? 2.060 -7.409 14.450 1.00 78.25 88 LYS A C 1
ATOM 725 O O . LYS A 1 88 ? 1.947 -8.014 13.393 1.00 78.25 88 LYS A O 1
ATOM 730 N N . ALA A 1 89 ? 1.123 -7.388 15.393 1.00 78.38 89 ALA A N 1
ATOM 731 C CA . ALA A 1 89 ? -0.180 -7.997 15.186 1.00 78.38 89 ALA A CA 1
ATOM 732 C C . ALA A 1 89 ? -1.042 -7.190 14.207 1.00 78.38 89 ALA A C 1
ATOM 734 O O . ALA A 1 89 ? -1.954 -7.745 13.618 1.00 78.38 89 ALA A O 1
ATOM 735 N N . THR A 1 90 ? -0.792 -5.890 14.049 1.00 87.44 90 THR A N 1
ATOM 736 C CA . THR A 1 90 ? -1.669 -4.968 13.311 1.00 87.44 90 THR A CA 1
ATOM 737 C C . THR A 1 90 ? -1.101 -4.516 11.970 1.00 87.44 90 THR A C 1
ATOM 739 O O . THR A 1 90 ? -1.677 -3.633 11.333 1.00 87.44 90 THR A O 1
ATOM 742 N N . CYS A 1 91 ? 0.005 -5.125 11.541 1.00 91.81 91 CYS A N 1
ATOM 743 C CA . CYS A 1 91 ? 0.711 -4.807 10.312 1.00 91.81 91 CYS A CA 1
ATOM 744 C C . CYS A 1 91 ? 0.693 -5.994 9.350 1.00 91.81 91 CYS A C 1
ATOM 746 O O . CYS A 1 91 ? 1.085 -7.099 9.723 1.00 91.81 91 CYS A O 1
ATOM 748 N N . ASP A 1 92 ? 0.309 -5.740 8.104 1.00 92.31 92 ASP A N 1
ATOM 749 C CA . ASP A 1 92 ? 0.529 -6.663 6.995 1.00 92.31 92 ASP A CA 1
ATOM 750 C C . ASP A 1 92 ? 1.254 -5.931 5.863 1.00 92.31 92 ASP A C 1
ATOM 752 O O . ASP A 1 92 ? 1.150 -4.708 5.719 1.00 92.31 92 ASP A O 1
ATOM 756 N N . SER A 1 93 ? 2.046 -6.651 5.076 1.00 91.88 93 SER A N 1
ATOM 757 C CA . SER A 1 93 ? 2.938 -6.032 4.101 1.00 91.88 93 SER A CA 1
ATOM 758 C C . SER A 1 93 ? 3.073 -6.818 2.807 1.00 91.88 93 SER A C 1
ATOM 760 O O . SER A 1 93 ? 2.949 -8.039 2.742 1.00 91.88 93 SER A O 1
ATOM 762 N N . TYR A 1 94 ? 3.384 -6.084 1.745 1.00 89.69 94 TYR A N 1
ATOM 763 C CA . TYR A 1 94 ? 3.717 -6.625 0.445 1.00 89.69 94 TYR A CA 1
ATOM 764 C C . TYR A 1 94 ? 5.063 -6.068 -0.008 1.00 89.69 94 TYR A C 1
ATOM 766 O O . TYR A 1 94 ? 5.204 -4.882 -0.303 1.00 89.69 94 TYR A O 1
ATOM 774 N N . SER A 1 95 ? 6.060 -6.947 -0.060 1.00 82.44 95 SER A N 1
ATOM 775 C CA . SER A 1 95 ? 7.464 -6.551 -0.158 1.00 82.44 95 SER A CA 1
ATOM 776 C C . SER A 1 95 ? 7.935 -6.191 -1.562 1.00 82.44 95 SER A C 1
ATOM 778 O O . SER A 1 95 ? 9.107 -5.898 -1.709 1.00 82.44 95 SER A O 1
ATOM 780 N N . ARG A 1 96 ? 7.120 -6.275 -2.626 1.00 85.12 96 ARG A N 1
ATOM 781 C CA . ARG A 1 96 ? 7.632 -5.916 -3.962 1.00 85.12 96 ARG A CA 1
ATOM 782 C C . ARG A 1 96 ? 6.563 -5.660 -5.016 1.00 85.12 96 ARG A C 1
ATOM 784 O O . ARG A 1 96 ? 6.160 -6.578 -5.736 1.00 85.12 96 ARG A O 1
ATOM 791 N N . LEU A 1 97 ? 6.141 -4.407 -5.159 1.00 87.00 97 LEU A N 1
ATOM 792 C CA . LEU A 1 97 ? 5.230 -3.977 -6.223 1.00 87.00 97 LEU A CA 1
ATOM 793 C C . LEU A 1 97 ? 5.958 -3.104 -7.257 1.00 87.00 97 LEU A C 1
ATOM 795 O O . LEU A 1 97 ? 6.659 -2.178 -6.857 1.00 87.00 97 LEU A O 1
ATOM 799 N N . PRO A 1 98 ? 5.813 -3.363 -8.573 1.00 87.56 98 PRO A N 1
ATOM 800 C CA . PRO A 1 98 ? 6.254 -2.421 -9.593 1.00 87.56 98 PRO A CA 1
ATOM 801 C C . PRO A 1 98 ? 5.447 -1.118 -9.534 1.00 87.56 98 PRO A C 1
ATOM 803 O O . PRO A 1 98 ? 4.222 -1.156 -9.488 1.00 87.56 98 PRO A O 1
ATOM 806 N N . SER A 1 99 ? 6.106 0.028 -9.661 1.00 86.94 99 SER A N 1
ATOM 807 C CA . SER A 1 99 ? 5.503 1.372 -9.587 1.00 86.94 99 SER A CA 1
ATOM 808 C C . SER A 1 99 ? 4.427 1.707 -10.622 1.00 86.94 99 SER A C 1
ATOM 810 O O . SER A 1 99 ? 3.671 2.665 -10.452 1.00 86.94 99 SER A O 1
ATOM 812 N N . PHE A 1 100 ? 4.360 0.956 -11.720 1.00 84.00 100 PHE A N 1
ATOM 813 C CA . PHE A 1 100 ? 3.302 1.103 -12.721 1.00 84.00 100 PHE A CA 1
ATOM 814 C C . PHE A 1 100 ? 2.056 0.262 -12.407 1.00 84.00 100 PHE A C 1
ATOM 816 O O . PHE A 1 100 ? 1.020 0.483 -13.033 1.00 84.00 100 PHE A O 1
ATOM 823 N N . ALA A 1 101 ? 2.148 -0.702 -11.486 1.00 86.56 101 ALA A N 1
ATOM 824 C CA . ALA A 1 101 ? 1.025 -1.547 -11.107 1.00 86.56 101 ALA A CA 1
ATOM 825 C C . ALA A 1 101 ? 0.072 -0.780 -10.183 1.00 86.56 101 ALA A C 1
ATOM 827 O O . ALA A 1 101 ? 0.496 0.028 -9.359 1.00 86.56 101 ALA A O 1
ATOM 828 N N . GLU A 1 102 ? -1.229 -1.045 -10.299 1.00 88.25 102 GLU A N 1
ATOM 829 C CA . GLU A 1 102 ? -2.220 -0.445 -9.407 1.00 88.25 102 GLU A CA 1
ATOM 830 C C . GLU A 1 102 ? -2.201 -1.165 -8.042 1.00 88.25 102 GLU A C 1
ATOM 832 O O . GLU A 1 102 ? -2.497 -2.360 -7.979 1.00 88.25 102 GLU A O 1
ATOM 837 N N . PRO A 1 103 ? -1.875 -0.479 -6.927 1.00 91.00 103 PRO A N 1
ATOM 838 C CA . PRO A 1 103 ? -1.716 -1.136 -5.627 1.00 91.00 103 PRO A CA 1
ATOM 839 C C . PRO A 1 103 ? -3.046 -1.448 -4.935 1.00 91.00 103 PRO A C 1
ATOM 841 O O . PRO A 1 103 ? -3.051 -2.100 -3.893 1.00 91.00 1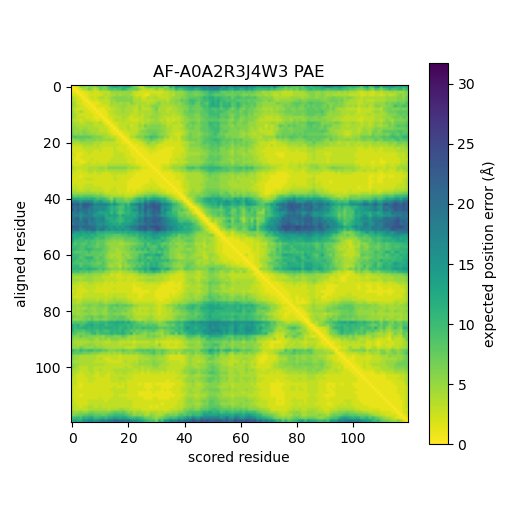03 PRO A O 1
ATOM 844 N N . TYR A 1 104 ? -4.172 -0.979 -5.484 1.00 91.88 104 TYR A N 1
ATOM 845 C CA . TYR A 1 104 ? -5.484 -1.038 -4.838 1.00 91.88 104 TYR A CA 1
ATOM 846 C C . TYR A 1 104 ? -5.873 -2.454 -4.398 1.00 91.88 104 TYR A C 1
ATOM 848 O O . TYR A 1 104 ? -6.203 -2.650 -3.231 1.00 91.88 104 TYR A O 1
ATOM 856 N N . ASP A 1 105 ? -5.792 -3.442 -5.293 1.00 91.38 105 ASP A N 1
ATOM 857 C CA . ASP A 1 105 ? -6.212 -4.813 -4.978 1.00 91.38 105 ASP A CA 1
ATOM 858 C C . ASP A 1 105 ? -5.323 -5.457 -3.901 1.00 91.38 105 ASP A C 1
ATOM 860 O O . ASP A 1 105 ? -5.805 -6.218 -3.062 1.00 91.38 105 ASP A O 1
ATOM 864 N N . ILE A 1 106 ? -4.030 -5.115 -3.881 1.00 93.38 106 ILE A N 1
ATOM 865 C CA . ILE A 1 106 ? -3.089 -5.574 -2.850 1.00 93.38 106 ILE A CA 1
ATOM 866 C C . ILE A 1 106 ? -3.439 -4.947 -1.506 1.00 93.38 106 ILE A C 1
ATOM 868 O O . ILE A 1 106 ? -3.539 -5.660 -0.515 1.00 93.38 106 ILE A O 1
ATOM 872 N N . ILE A 1 107 ? -3.672 -3.636 -1.474 1.00 94.81 107 ILE A N 1
ATOM 873 C CA . ILE A 1 107 ? -4.044 -2.914 -0.254 1.00 94.81 107 ILE A CA 1
ATOM 874 C C . ILE A 1 107 ? -5.361 -3.446 0.310 1.00 94.81 107 ILE A C 1
ATOM 876 O O . ILE A 1 107 ? -5.451 -3.680 1.510 1.00 94.81 107 ILE A O 1
ATOM 880 N N . VAL A 1 108 ? -6.365 -3.684 -0.540 1.00 94.75 108 VAL A N 1
ATOM 881 C CA . VAL A 1 108 ? -7.637 -4.290 -0.120 1.00 94.75 108 VAL A CA 1
ATOM 882 C C . VAL A 1 108 ? -7.400 -5.665 0.498 1.00 94.75 108 VAL A C 1
ATOM 884 O O . VAL A 1 108 ? -7.929 -5.932 1.574 1.00 94.75 108 VAL A O 1
ATOM 887 N N . ARG A 1 109 ? -6.566 -6.506 -0.127 1.00 95.25 109 ARG A N 1
ATOM 888 C CA . ARG A 1 109 ? -6.229 -7.82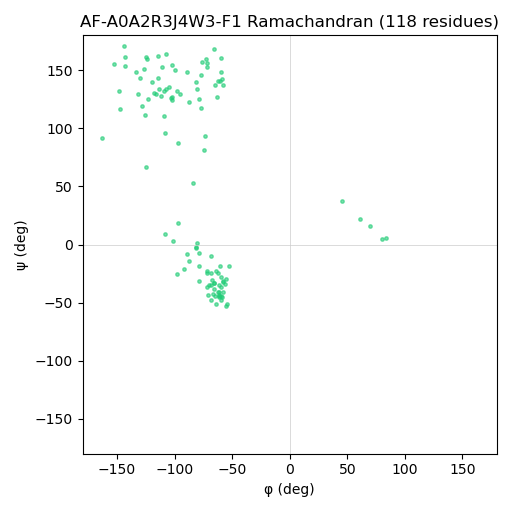7 0.417 1.00 95.25 109 ARG A CA 1
ATOM 889 C C . ARG A 1 109 ? -5.567 -7.730 1.796 1.00 95.25 109 ARG A C 1
ATOM 891 O O . ARG A 1 109 ? -6.030 -8.411 2.704 1.00 95.25 109 ARG A O 1
ATOM 898 N N . LEU A 1 110 ? -4.566 -6.861 1.956 1.00 95.50 110 LEU A N 1
ATOM 899 C CA . LEU A 1 110 ? -3.870 -6.644 3.234 1.00 95.50 110 LEU A CA 1
ATOM 900 C C . LEU A 1 110 ? -4.831 -6.112 4.312 1.00 95.50 110 LEU A C 1
ATOM 902 O O . LEU A 1 110 ? -4.821 -6.563 5.454 1.00 95.50 110 LEU A O 1
ATOM 906 N N . CYS A 1 111 ? -5.726 -5.186 3.952 1.00 94.44 111 CYS A N 1
ATOM 907 C CA . CYS A 1 111 ? -6.777 -4.716 4.853 1.00 94.44 111 CYS A CA 1
ATOM 908 C C . CYS A 1 111 ? -7.727 -5.851 5.274 1.00 94.44 111 CYS A C 1
ATOM 910 O O . CYS A 1 111 ? -8.062 -5.954 6.452 1.00 94.44 111 CYS A O 1
ATOM 912 N N . ASP A 1 112 ? -8.167 -6.697 4.338 1.00 94.88 112 ASP A N 1
ATOM 913 C CA . ASP A 1 112 ? -9.036 -7.844 4.625 1.00 94.88 112 ASP A CA 1
ATOM 914 C C . ASP A 1 112 ? -8.341 -8.905 5.497 1.00 94.88 112 ASP A C 1
ATOM 916 O O . ASP A 1 112 ? -9.004 -9.568 6.297 1.00 94.88 112 ASP A O 1
ATOM 920 N N . GLU A 1 113 ? -7.028 -9.090 5.352 1.00 94.00 113 GLU A N 1
ATOM 921 C CA . GLU A 1 113 ? -6.209 -9.960 6.208 1.00 94.00 113 GLU A CA 1
ATOM 922 C C . GLU A 1 113 ? -6.188 -9.429 7.647 1.00 94.00 113 GLU A C 1
ATOM 924 O O . GLU A 1 113 ? -6.626 -10.129 8.565 1.00 94.00 113 GLU A O 1
ATOM 929 N N . LEU A 1 114 ? -5.870 -8.147 7.832 1.00 93.69 114 LEU A N 1
ATOM 930 C CA . LEU A 1 114 ? -5.892 -7.495 9.146 1.00 93.69 114 LEU A CA 1
ATOM 931 C C . LEU A 1 114 ? -7.281 -7.484 9.798 1.00 93.69 114 LEU A C 1
ATOM 933 O O . LEU A 1 114 ? -7.393 -7.618 11.015 1.00 93.69 114 LEU A O 1
ATOM 937 N N . LEU A 1 115 ? -8.358 -7.361 9.018 1.00 92.06 115 LEU A N 1
ATOM 938 C CA . LEU A 1 115 ? -9.732 -7.425 9.536 1.00 92.06 115 LEU A CA 1
ATOM 939 C C . LEU A 1 115 ? -10.118 -8.813 10.058 1.00 92.06 115 LEU A C 1
ATOM 941 O O . LEU A 1 115 ? -10.944 -8.909 10.968 1.00 92.06 115 LEU A O 1
ATOM 945 N N . LYS A 1 116 ? -9.554 -9.887 9.492 1.00 90.19 116 LYS A N 1
ATOM 946 C CA . LYS A 1 116 ? -9.778 -11.256 9.987 1.00 90.19 116 LYS A CA 1
ATOM 947 C C . LYS A 1 116 ? -9.060 -11.489 11.309 1.00 90.19 116 LYS A C 1
ATOM 949 O O . LYS A 1 116 ? -9.590 -12.199 12.160 1.00 90.19 116 LYS A O 1
ATOM 954 N N . GLU A 1 117 ? -7.877 -10.905 11.465 1.00 87.12 117 GLU A N 1
ATOM 955 C CA . GLU A 1 117 ? -7.072 -11.009 12.683 1.00 87.12 117 GLU A CA 1
ATOM 956 C C . GLU A 1 117 ? -7.582 -10.080 13.796 1.00 87.12 117 GLU A C 1
ATOM 958 O O . GLU A 1 117 ? -7.541 -10.453 14.969 1.00 87.12 117 GLU A O 1
ATOM 963 N N . HIS A 1 118 ? -8.157 -8.925 13.429 1.00 82.19 118 HIS A N 1
ATOM 964 C CA . HIS A 1 118 ? -8.688 -7.901 14.344 1.00 82.19 118 HIS A CA 1
ATOM 965 C C . HIS A 1 118 ? -10.164 -7.562 14.066 1.00 82.19 118 HIS A C 1
ATOM 967 O O . HIS A 1 118 ? -10.494 -6.434 13.655 1.00 82.19 118 HIS A O 1
ATOM 973 N N . PRO A 1 119 ? -11.082 -8.522 14.299 1.00 75.00 119 PRO A N 1
ATOM 974 C CA . PRO A 1 119 ? -12.513 -8.311 14.109 1.00 75.00 119 PRO A CA 1
ATOM 975 C C . PRO A 1 119 ? -13.088 -7.275 15.093 1.00 75.00 119 PRO A C 1
ATOM 977 O O . PRO A 1 119 ? -12.429 -6.828 16.031 1.00 75.00 119 PRO A O 1
ATOM 980 N N . PHE A 1 120 ? -14.321 -6.836 14.831 1.00 66.62 120 PHE A N 1
ATOM 981 C CA . PHE A 1 120 ? -15.059 -5.868 15.657 1.00 66.62 120 PHE A CA 1
ATOM 982 C C . PHE A 1 120 ? -15.496 -6.417 17.010 1.00 66.62 120 PHE A C 1
ATOM 984 O O . PHE A 1 120 ? -15.919 -7.592 17.069 1.00 66.62 120 PHE A O 1
#